Protein AF-A0A942DY76-F1 (afdb_monomer_lite)

Radius of gyration: 39.87 Å; chains: 1; bounding box: 91×17×122 Å

pLDDT: mean 89.55, std 10.49, range [44.91, 97.94]

Organism: NCBI:txid2831468

Sequence (146 aa):
MRRAEEAAARSHAAHKETVRRVADAARAIDSHLERAAAADRMAMDAMIGQRLSAASMQDLENRYLAAQFEAARLAEAKDAAEQRAHARWIELAEANDKLRRARLALEKIDALAVKVAERGAIREAALAELMAEEDRKPAEPQATSC

Foldseek 3Di:
DVVLVVQLVVLVVQLVVLVVQLVVLVVVLVVLVVVLVVVLVVLVVVCVPPDDDPVSVVVSVVSNVVSVVVSVVSVVSSVVSVVSSVVSVVSSVVSVVVVVVVVVVVVVVVVVVVVVVVVVVVVVVVVVVVVVVVVVDPDDPPPPDD

Structure (mmCIF, N/CA/C/O backbone):
data_AF-A0A942DY76-F1
#
_entry.id   AF-A0A942DY76-F1
#
loop_
_atom_site.group_PDB
_atom_site.id
_atom_site.type_symbol
_atom_site.label_atom_id
_atom_site.label_alt_id
_atom_site.label_comp_id
_atom_site.label_asym_id
_atom_site.label_entity_id
_atom_site.label_seq_id
_atom_site.pdbx_PDB_ins_code
_atom_site.Cartn_x
_atom_site.Cartn_y
_atom_site.Cartn_z
_atom_site.occupancy
_atom_site.B_iso_or_equiv
_atom_site.auth_seq_id
_atom_site.auth_comp_id
_atom_site.auth_asym_id
_atom_site.auth_atom_id
_atom_site.pdbx_PDB_model_num
ATOM 1 N N . MET A 1 1 ? -17.740 5.308 16.574 1.00 82.44 1 MET A N 1
ATOM 2 C CA . MET A 1 1 ? -17.413 4.063 15.846 1.00 82.44 1 MET A CA 1
ATOM 3 C C . MET A 1 1 ? -17.385 4.274 14.332 1.00 82.44 1 MET A C 1
ATOM 5 O O . MET A 1 1 ? -16.300 4.242 13.771 1.00 82.44 1 MET A O 1
ATOM 9 N N . ARG A 1 2 ? -18.512 4.636 13.700 1.00 89.50 2 ARG A N 1
ATOM 10 C CA . ARG A 1 2 ? -18.642 4.843 12.241 1.00 89.50 2 ARG A CA 1
ATOM 11 C C . ARG A 1 2 ? -17.519 5.667 11.581 1.00 89.50 2 ARG A C 1
ATOM 13 O O . ARG A 1 2 ? -16.932 5.234 10.602 1.00 89.50 2 ARG A O 1
ATOM 20 N N . ARG A 1 3 ? -17.129 6.807 12.171 1.00 87.81 3 ARG A N 1
ATOM 21 C CA . ARG A 1 3 ? -16.024 7.646 11.652 1.00 87.81 3 ARG A CA 1
ATOM 22 C C . ARG A 1 3 ? -14.661 6.936 11.625 1.00 87.81 3 ARG A C 1
ATOM 24 O O . ARG A 1 3 ? -13.864 7.202 10.733 1.00 87.81 3 ARG A O 1
ATOM 31 N N . ALA A 1 4 ? -14.380 6.070 12.602 1.00 85.50 4 ALA A N 1
ATOM 32 C CA . ALA A 1 4 ? -13.123 5.323 12.670 1.00 85.50 4 ALA A CA 1
ATOM 33 C C . ALA A 1 4 ? -13.096 4.183 11.640 1.00 85.50 4 ALA A C 1
ATOM 35 O O . ALA A 1 4 ? -12.065 3.946 11.020 1.00 85.50 4 ALA A O 1
ATOM 36 N N . GLU A 1 5 ? -14.238 3.533 11.404 1.00 89.62 5 GLU A N 1
ATOM 37 C CA . GLU A 1 5 ? -14.389 2.504 10.366 1.00 89.62 5 GLU A CA 1
ATOM 38 C C . GLU A 1 5 ? -14.246 3.097 8.966 1.00 89.62 5 GLU A C 1
ATOM 40 O O . GLU A 1 5 ? -13.475 2.594 8.153 1.00 89.62 5 GLU A O 1
ATOM 45 N N . GLU A 1 6 ? -14.907 4.226 8.711 1.00 92.50 6 GLU A N 1
ATOM 46 C CA . GLU A 1 6 ? -14.765 4.961 7.455 1.00 92.50 6 GLU A CA 1
ATOM 47 C C . GLU A 1 6 ? -13.319 5.440 7.232 1.00 92.50 6 GLU A C 1
ATOM 49 O O . GLU A 1 6 ? -12.820 5.398 6.108 1.00 92.50 6 GLU A O 1
ATOM 54 N N . ALA A 1 7 ? -12.618 5.875 8.286 1.00 89.75 7 ALA A N 1
ATOM 55 C CA . ALA A 1 7 ? -11.212 6.268 8.191 1.00 89.75 7 ALA A CA 1
ATOM 56 C C . ALA A 1 7 ? -10.293 5.083 7.848 1.00 89.75 7 ALA A C 1
ATOM 58 O O . ALA A 1 7 ? -9.453 5.214 6.956 1.00 89.75 7 ALA A O 1
ATOM 59 N N . ALA A 1 8 ? -10.482 3.928 8.494 1.00 90.56 8 ALA A N 1
ATOM 60 C CA . ALA A 1 8 ? -9.737 2.707 8.186 1.00 90.56 8 ALA A CA 1
ATOM 61 C C . ALA A 1 8 ? -10.008 2.224 6.752 1.00 90.56 8 ALA A C 1
ATOM 63 O O . ALA A 1 8 ? -9.071 1.908 6.021 1.00 90.56 8 ALA A O 1
ATOM 64 N N . ALA A 1 9 ? -11.267 2.263 6.302 1.00 93.06 9 ALA A N 1
ATOM 65 C CA . ALA A 1 9 ? -11.638 1.900 4.935 1.00 93.06 9 ALA A CA 1
ATOM 66 C C . ALA A 1 9 ? -10.992 2.822 3.886 1.00 93.06 9 ALA A C 1
ATOM 68 O O . ALA A 1 9 ? -10.427 2.338 2.902 1.00 93.06 9 ALA A O 1
ATOM 69 N N . ARG A 1 10 ? -11.013 4.147 4.105 1.00 93.19 10 ARG A N 1
ATOM 70 C CA . ARG A 1 10 ? -10.343 5.114 3.214 1.00 93.19 10 ARG A CA 1
ATOM 71 C C . ARG A 1 10 ? -8.834 4.894 3.164 1.00 93.19 10 ARG A C 1
ATOM 73 O O . ARG A 1 10 ? -8.259 4.903 2.079 1.00 93.19 10 ARG A O 1
ATOM 80 N N . SER A 1 11 ? -8.203 4.679 4.317 1.00 91.06 11 SER A N 1
ATOM 81 C CA . SER A 1 11 ? -6.763 4.421 4.388 1.00 91.06 11 SER A CA 1
ATOM 82 C C . SER A 1 11 ? -6.390 3.113 3.679 1.00 91.06 11 SER A C 1
ATOM 84 O O . SER A 1 11 ? -5.436 3.076 2.904 1.00 91.06 11 SER A O 1
ATOM 86 N N . HIS A 1 12 ? -7.209 2.069 3.828 1.00 91.12 12 HIS A N 1
ATOM 87 C CA . HIS A 1 12 ? -7.012 0.800 3.132 1.00 91.12 12 HIS A CA 1
ATOM 88 C C . HIS A 1 12 ? -7.117 0.952 1.608 1.00 91.12 12 HIS A C 1
ATOM 90 O O . HIS A 1 12 ? -6.265 0.451 0.870 1.00 91.12 12 HIS A O 1
ATOM 96 N N . ALA A 1 13 ? -8.125 1.688 1.128 1.00 93.62 13 ALA A N 1
ATOM 97 C CA . ALA A 1 13 ? -8.275 1.990 -0.293 1.00 93.62 13 ALA A CA 1
ATOM 98 C C . ALA A 1 13 ? -7.074 2.781 -0.841 1.00 93.62 13 ALA A C 1
ATOM 100 O O . ALA A 1 13 ? -6.546 2.435 -1.899 1.00 93.62 13 ALA A O 1
ATOM 101 N N . ALA A 1 14 ? -6.601 3.789 -0.101 1.00 90.56 14 ALA A N 1
ATOM 102 C CA . ALA A 1 14 ? -5.433 4.582 -0.476 1.00 90.56 14 ALA A CA 1
ATOM 103 C C . ALA A 1 14 ? -4.148 3.738 -0.533 1.00 90.56 14 ALA A C 1
ATOM 105 O O . ALA A 1 14 ? -3.391 3.845 -1.498 1.00 90.56 14 ALA A O 1
ATOM 106 N N . HIS A 1 15 ? -3.923 2.860 0.449 1.00 91.19 15 HIS A N 1
ATOM 107 C CA . HIS A 1 15 ? -2.783 1.945 0.447 1.00 91.19 15 HIS A CA 1
ATOM 108 C C . HIS A 1 15 ? -2.822 0.997 -0.762 1.00 91.19 15 HIS A C 1
ATOM 110 O O . HIS A 1 15 ? -1.836 0.884 -1.495 1.00 91.19 15 HIS A O 1
ATOM 116 N N . LYS A 1 16 ? -3.980 0.383 -1.040 1.00 93.00 16 LYS A N 1
ATOM 117 C CA . LYS A 1 16 ? -4.160 -0.517 -2.190 1.00 93.00 16 LYS A CA 1
ATOM 118 C C . LYS A 1 16 ? -3.878 0.179 -3.522 1.00 93.00 16 LYS A C 1
ATOM 120 O O . LYS A 1 16 ? -3.240 -0.400 -4.398 1.00 93.00 16 LYS A O 1
ATOM 125 N N . GLU A 1 17 ? -4.334 1.418 -3.665 1.00 93.25 17 GLU A N 1
ATOM 126 C CA . GLU A 1 17 ? -4.049 2.245 -4.835 1.00 93.25 17 GLU A CA 1
ATOM 127 C C . GLU A 1 17 ? -2.546 2.523 -4.980 1.00 93.25 17 GLU A C 1
ATOM 129 O O . GLU A 1 17 ? -1.990 2.365 -6.064 1.00 93.25 17 GLU A O 1
ATOM 134 N N . THR A 1 18 ? -1.845 2.861 -3.894 1.00 89.56 18 THR A N 1
ATOM 135 C CA . THR A 1 18 ? -0.391 3.079 -3.968 1.00 89.56 18 THR A CA 1
ATOM 136 C C . THR A 1 18 ? 0.395 1.817 -4.313 1.00 89.56 18 THR A C 1
ATOM 138 O O . THR A 1 18 ? 1.328 1.895 -5.107 1.00 89.56 18 THR A O 1
ATOM 141 N N . VAL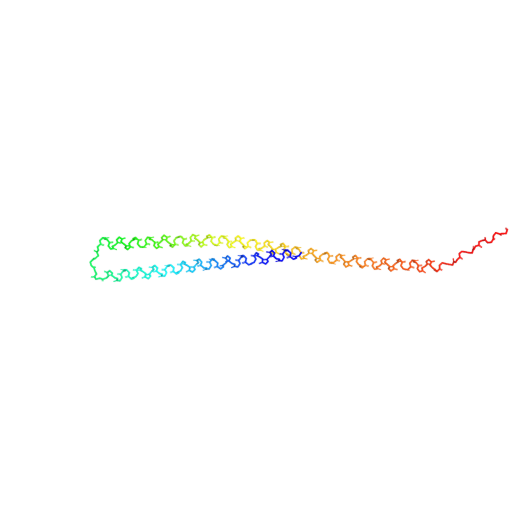 A 1 19 ? -0.013 0.649 -3.808 1.00 91.88 19 VAL A N 1
ATOM 142 C CA . VAL A 1 19 ? 0.604 -0.638 -4.174 1.00 91.88 19 VAL A CA 1
ATOM 143 C C . VAL A 1 19 ? 0.436 -0.924 -5.669 1.00 91.88 19 VAL A C 1
ATOM 145 O O . VAL A 1 19 ? 1.381 -1.364 -6.321 1.00 91.88 19 VAL A O 1
ATOM 148 N N . ARG A 1 20 ? -0.736 -0.622 -6.247 1.00 94.25 20 ARG A N 1
ATOM 149 C CA . ARG A 1 20 ? -0.948 -0.742 -7.700 1.00 94.25 20 ARG A CA 1
ATOM 150 C C . ARG A 1 20 ? -0.003 0.153 -8.490 1.00 94.25 20 ARG A C 1
ATOM 152 O O . ARG A 1 20 ? 0.618 -0.329 -9.427 1.00 94.25 20 ARG A O 1
ATOM 159 N N . ARG A 1 21 ? 0.171 1.406 -8.065 1.00 91.62 21 ARG A N 1
ATOM 160 C CA . ARG A 1 21 ? 1.072 2.357 -8.736 1.00 91.62 21 ARG A CA 1
ATOM 161 C C . ARG A 1 21 ? 2.531 1.911 -8.727 1.00 91.62 21 ARG A C 1
ATOM 163 O O . ARG A 1 21 ? 3.222 2.124 -9.714 1.00 91.62 21 ARG A O 1
ATOM 170 N N . VAL A 1 22 ? 2.994 1.276 -7.648 1.00 93.00 22 VAL A N 1
ATOM 171 C CA . VAL A 1 22 ? 4.338 0.672 -7.606 1.00 93.00 22 VAL A CA 1
ATOM 172 C C . VAL A 1 22 ? 4.454 -0.448 -8.644 1.00 93.00 22 VAL A C 1
ATOM 174 O O . VAL A 1 22 ? 5.426 -0.492 -9.394 1.00 93.00 22 VAL A O 1
ATOM 177 N N . ALA A 1 23 ? 3.444 -1.316 -8.739 1.00 93.56 23 ALA A N 1
ATOM 178 C CA . ALA A 1 23 ? 3.422 -2.382 -9.740 1.00 93.56 23 ALA A CA 1
ATOM 179 C C . ALA A 1 23 ? 3.360 -1.837 -11.180 1.00 93.56 23 ALA A C 1
ATOM 181 O O . ALA A 1 23 ? 4.024 -2.371 -12.066 1.00 93.56 23 ALA A O 1
ATOM 182 N N . ASP A 1 24 ? 2.597 -0.767 -11.419 1.00 93.31 24 ASP A N 1
ATOM 183 C CA . ASP A 1 24 ? 2.556 -0.076 -12.712 1.00 93.31 24 ASP A CA 1
ATOM 184 C C . ASP A 1 24 ? 3.919 0.525 -13.077 1.00 93.31 24 ASP A C 1
ATOM 186 O O . ASP A 1 24 ? 4.367 0.372 -14.211 1.00 93.31 24 ASP A O 1
ATOM 190 N N . ALA A 1 25 ? 4.605 1.155 -12.117 1.00 89.38 25 ALA A N 1
ATOM 191 C CA . ALA A 1 25 ? 5.937 1.717 -12.328 1.00 89.38 25 ALA A CA 1
ATOM 192 C C . ALA A 1 25 ? 6.977 0.631 -12.645 1.00 89.38 25 ALA A C 1
ATOM 194 O O . ALA A 1 25 ? 7.767 0.795 -13.572 1.00 89.38 25 ALA A O 1
ATOM 195 N N . ALA A 1 26 ? 6.939 -0.504 -11.940 1.00 92.06 26 ALA A N 1
ATOM 196 C CA . ALA A 1 26 ? 7.801 -1.647 -12.241 1.00 92.06 26 ALA A CA 1
ATOM 197 C C . ALA A 1 26 ? 7.566 -2.174 -13.667 1.00 92.06 26 ALA A C 1
ATOM 199 O O . ALA A 1 26 ? 8.514 -2.307 -14.436 1.00 92.06 26 ALA A O 1
ATOM 200 N N . ARG A 1 27 ? 6.300 -2.356 -14.066 1.00 95.25 27 ARG A N 1
ATOM 201 C CA . ARG A 1 27 ? 5.957 -2.754 -15.442 1.00 95.25 27 ARG A CA 1
ATOM 202 C C . ARG A 1 27 ? 6.422 -1.746 -16.490 1.00 95.25 27 ARG A C 1
ATOM 204 O O . ARG A 1 27 ? 6.794 -2.142 -17.591 1.00 95.25 27 ARG A O 1
ATOM 211 N N . ALA A 1 28 ? 6.374 -0.450 -16.183 1.00 93.62 28 ALA A N 1
ATOM 212 C CA . ALA A 1 28 ? 6.842 0.585 -17.097 1.00 93.62 28 ALA A CA 1
ATOM 213 C C . ALA A 1 28 ? 8.356 0.485 -17.343 1.00 93.62 28 ALA A C 1
ATOM 215 O O . ALA A 1 28 ? 8.781 0.642 -18.488 1.00 93.62 28 ALA A O 1
ATOM 216 N N . ILE A 1 29 ? 9.142 0.173 -16.303 1.00 93.50 29 ILE A N 1
ATOM 217 C CA . ILE A 1 29 ? 10.584 -0.096 -16.422 1.00 93.50 29 ILE A CA 1
ATOM 218 C C . ILE A 1 29 ? 10.819 -1.317 -17.310 1.00 93.50 29 ILE A C 1
ATOM 220 O O . ILE A 1 29 ? 11.527 -1.199 -18.307 1.00 93.50 29 ILE A O 1
ATOM 224 N N . ASP A 1 30 ? 10.184 -2.452 -17.003 1.00 93.88 30 ASP A N 1
ATOM 225 C CA . ASP A 1 30 ? 10.363 -3.693 -17.771 1.00 93.88 30 ASP A CA 1
ATOM 226 C C . ASP A 1 30 ? 10.027 -3.475 -19.253 1.00 93.88 30 ASP A C 1
ATOM 228 O O . ASP A 1 30 ? 10.821 -3.775 -20.145 1.00 93.88 30 ASP A O 1
ATOM 232 N N . SER A 1 31 ? 8.887 -2.836 -19.519 1.00 95.69 31 SER A N 1
ATOM 233 C CA . SER A 1 31 ? 8.436 -2.530 -20.875 1.00 95.69 31 SER A CA 1
ATOM 234 C C . SER A 1 31 ? 9.370 -1.562 -21.612 1.00 95.69 31 SER A C 1
ATOM 236 O O . SER A 1 31 ? 9.545 -1.671 -22.828 1.00 95.69 31 SER A O 1
ATOM 238 N N . HIS A 1 32 ? 9.968 -0.597 -20.908 1.00 95.06 32 HIS A N 1
ATOM 239 C CA . HIS A 1 32 ? 10.970 0.298 -21.490 1.00 95.06 32 HIS A CA 1
ATOM 240 C C . HIS A 1 32 ? 12.250 -0.453 -21.852 1.00 95.06 32 HIS A C 1
ATOM 242 O O . HIS A 1 32 ? 12.728 -0.310 -22.976 1.00 95.06 32 HIS A O 1
ATOM 248 N N . LEU A 1 33 ? 12.757 -1.299 -20.953 1.00 92.62 33 LEU A N 1
ATOM 249 C CA . LEU A 1 33 ? 13.961 -2.099 -21.187 1.00 92.62 33 LEU A CA 1
ATOM 250 C C . LEU A 1 33 ? 13.782 -3.073 -22.357 1.00 92.62 33 LEU A C 1
ATOM 252 O O . LEU A 1 33 ? 14.669 -3.184 -23.203 1.00 92.62 33 LEU A O 1
ATOM 256 N N . GLU A 1 34 ? 12.625 -3.727 -22.459 1.00 95.31 34 GLU A N 1
ATOM 257 C CA . GLU A 1 34 ? 12.301 -4.603 -23.590 1.00 95.31 34 GLU A CA 1
ATOM 258 C C . GLU A 1 34 ? 12.303 -3.846 -24.923 1.00 95.31 34 GLU A C 1
ATOM 260 O O . GLU A 1 34 ? 12.909 -4.303 -25.898 1.00 95.31 34 GLU A O 1
ATOM 265 N N . ARG A 1 35 ? 11.657 -2.670 -24.968 1.00 93.88 35 ARG A N 1
ATOM 266 C CA . ARG A 1 35 ? 11.624 -1.826 -26.172 1.00 93.88 35 ARG A CA 1
ATOM 267 C C . ARG A 1 35 ? 13.004 -1.292 -26.537 1.00 93.88 35 ARG A C 1
ATOM 269 O O . ARG A 1 35 ? 13.348 -1.316 -27.716 1.00 93.88 35 ARG A O 1
ATOM 276 N N . ALA A 1 36 ? 13.781 -0.834 -25.557 1.00 92.31 36 ALA A N 1
ATOM 277 C CA . ALA A 1 36 ? 15.137 -0.340 -25.772 1.00 92.31 36 ALA A CA 1
ATOM 278 C C . ALA A 1 36 ? 16.034 -1.450 -26.336 1.00 92.31 36 ALA A C 1
ATOM 280 O O . ALA A 1 36 ? 16.632 -1.276 -27.392 1.00 92.31 36 ALA A O 1
ATOM 281 N N . ALA A 1 37 ? 16.019 -2.638 -25.725 1.00 92.12 37 ALA A N 1
ATOM 282 C CA . ALA A 1 37 ? 16.787 -3.783 -26.208 1.00 92.12 37 ALA A CA 1
ATOM 283 C C . ALA A 1 37 ? 16.362 -4.234 -27.617 1.00 92.12 37 ALA A C 1
ATOM 285 O O . ALA A 1 37 ? 17.199 -4.655 -28.416 1.00 92.12 37 ALA A O 1
ATOM 286 N N . ALA A 1 38 ? 15.067 -4.172 -27.941 1.00 93.62 38 ALA A N 1
ATOM 287 C CA . ALA A 1 38 ? 14.587 -4.464 -29.289 1.00 93.62 38 ALA A CA 1
ATOM 288 C C . ALA A 1 38 ? 15.061 -3.414 -30.307 1.00 93.62 38 ALA A C 1
ATOM 290 O O . ALA A 1 38 ? 15.539 -3.787 -31.377 1.00 93.62 38 ALA A O 1
ATOM 291 N N . ALA A 1 39 ? 14.970 -2.126 -29.965 1.00 90.62 39 ALA A N 1
ATOM 292 C CA . ALA A 1 39 ? 15.427 -1.031 -30.816 1.00 90.62 39 ALA A CA 1
ATOM 293 C C . ALA A 1 39 ? 16.942 -1.092 -31.068 1.00 90.62 39 ALA A C 1
ATOM 295 O O . ALA A 1 39 ? 17.368 -0.925 -32.212 1.00 90.62 39 ALA A O 1
ATOM 296 N N . ASP A 1 40 ? 17.732 -1.404 -30.039 1.00 87.94 40 ASP A N 1
ATOM 297 C CA . ASP A 1 40 ? 19.183 -1.567 -30.148 1.00 87.94 40 ASP A CA 1
ATOM 298 C C . ASP A 1 40 ? 19.542 -2.734 -31.071 1.00 87.94 40 ASP A C 1
ATOM 300 O O . ASP A 1 40 ? 20.349 -2.564 -31.985 1.00 87.94 40 ASP A O 1
ATOM 304 N N . ARG A 1 41 ? 18.895 -3.898 -30.905 1.00 90.19 41 ARG A N 1
ATOM 305 C CA . ARG A 1 41 ? 19.095 -5.049 -31.805 1.00 90.19 41 ARG A CA 1
ATOM 306 C C . ARG A 1 41 ? 18.765 -4.702 -33.253 1.00 90.19 41 ARG A C 1
ATOM 308 O O . ARG A 1 41 ? 19.581 -4.950 -34.132 1.00 90.19 41 ARG A O 1
ATOM 315 N N . MET A 1 42 ? 17.618 -4.067 -33.499 1.00 89.38 42 MET A N 1
ATOM 316 C CA . MET A 1 42 ? 17.226 -3.652 -34.850 1.00 89.38 42 MET A CA 1
ATOM 317 C C . MET A 1 42 ? 18.219 -2.658 -35.466 1.00 89.38 42 MET A C 1
ATOM 319 O O . MET A 1 42 ? 18.520 -2.750 -36.655 1.00 89.38 42 MET A O 1
ATOM 323 N N . ALA A 1 43 ? 18.729 -1.710 -34.675 1.00 86.69 43 ALA A N 1
ATOM 324 C CA . ALA A 1 43 ? 19.724 -0.749 -35.138 1.00 86.69 43 ALA A CA 1
ATOM 325 C C . ALA A 1 43 ? 21.063 -1.430 -35.462 1.00 86.69 43 ALA A C 1
ATOM 327 O O . ALA A 1 43 ? 21.667 -1.120 -36.489 1.00 86.69 43 ALA A O 1
ATOM 328 N N . MET A 1 44 ? 21.502 -2.380 -34.630 1.00 84.88 44 MET A N 1
ATOM 329 C CA . MET A 1 44 ? 22.696 -3.193 -34.881 1.00 84.88 44 MET A CA 1
ATOM 330 C C . MET A 1 44 ? 22.551 -4.039 -36.147 1.00 84.88 44 MET A C 1
ATOM 332 O O . MET A 1 44 ? 23.427 -3.978 -37.008 1.00 84.88 44 MET A O 1
ATOM 336 N N . ASP A 1 45 ? 21.432 -4.747 -36.307 1.00 89.12 45 ASP A N 1
ATOM 337 C CA . ASP A 1 45 ? 21.162 -5.583 -37.481 1.00 89.12 45 ASP A CA 1
ATOM 338 C C . ASP A 1 45 ? 21.145 -4.760 -38.777 1.00 89.12 45 ASP A C 1
ATOM 340 O O . ASP A 1 45 ? 21.719 -5.173 -39.784 1.00 89.12 45 ASP A O 1
ATOM 344 N N . ALA A 1 46 ? 20.561 -3.557 -38.750 1.00 85.19 46 ALA A N 1
ATOM 345 C CA . ALA A 1 46 ? 20.534 -2.650 -39.900 1.00 85.19 46 ALA A CA 1
ATOM 346 C C . ALA A 1 46 ? 21.929 -2.148 -40.320 1.00 85.19 46 ALA A C 1
ATOM 348 O O . ALA A 1 46 ? 22.124 -1.751 -41.471 1.00 85.19 46 ALA A O 1
ATOM 349 N N . MET A 1 47 ? 22.898 -2.159 -39.402 1.00 82.94 47 MET A N 1
ATOM 350 C CA .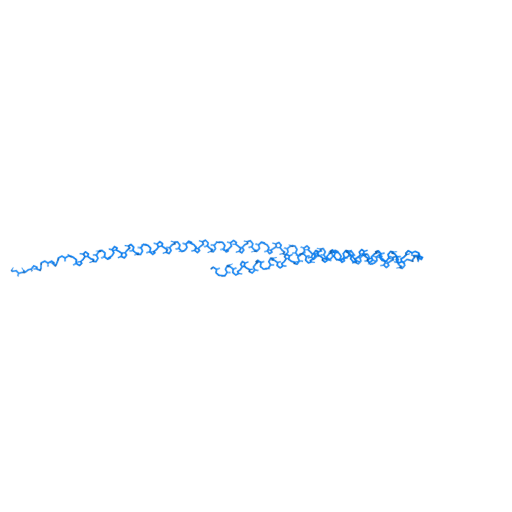 MET A 1 47 ? 24.281 -1.772 -39.679 1.00 82.94 47 MET A CA 1
ATOM 351 C C . MET A 1 47 ? 25.136 -2.928 -40.218 1.00 82.94 47 MET A C 1
ATOM 353 O O . MET A 1 47 ? 26.202 -2.677 -40.788 1.00 82.94 47 MET A O 1
ATOM 357 N N . ILE A 1 48 ? 24.691 -4.184 -40.092 1.00 86.00 48 ILE A N 1
ATOM 358 C CA . ILE A 1 48 ? 25.416 -5.343 -40.628 1.00 86.00 48 ILE A CA 1
ATOM 359 C C . ILE A 1 48 ? 25.486 -5.233 -42.158 1.00 86.00 48 ILE A C 1
ATOM 361 O O . ILE A 1 48 ? 24.477 -5.145 -42.851 1.00 86.00 48 ILE A O 1
ATOM 365 N N . GLY A 1 49 ? 26.705 -5.242 -42.703 1.00 79.50 49 GLY A N 1
ATOM 366 C CA . GLY A 1 49 ? 26.947 -5.153 -44.147 1.00 79.50 49 GLY A CA 1
ATOM 367 C C . GLY A 1 49 ? 26.929 -3.733 -44.726 1.00 79.50 49 GLY A C 1
ATOM 368 O O . GLY A 1 49 ? 27.230 -3.571 -45.909 1.00 79.50 49 GLY A O 1
ATOM 369 N N . GLN A 1 50 ? 26.647 -2.701 -43.920 1.00 79.31 50 GLN A N 1
ATOM 370 C CA . GLN A 1 50 ? 26.795 -1.299 -44.324 1.00 79.31 50 GLN A CA 1
ATOM 371 C C . GLN A 1 50 ? 28.156 -0.724 -43.907 1.00 79.31 50 GLN A C 1
ATOM 373 O O . GLN A 1 50 ? 28.771 -1.151 -42.929 1.00 79.31 50 GLN A O 1
ATOM 378 N N . ARG A 1 51 ? 28.653 0.276 -44.648 1.00 78.00 51 ARG A N 1
ATOM 379 C CA . ARG A 1 51 ? 29.873 0.999 -44.264 1.00 78.00 51 ARG A CA 1
ATOM 380 C C . ARG A 1 51 ? 29.539 1.933 -43.101 1.00 78.00 51 ARG A C 1
ATOM 382 O O . ARG A 1 51 ? 28.870 2.942 -43.299 1.00 78.00 51 ARG A O 1
ATOM 389 N N . LEU A 1 52 ? 30.008 1.588 -41.905 1.00 82.44 52 LEU A N 1
ATOM 390 C CA . LEU A 1 52 ? 29.808 2.396 -40.702 1.00 82.44 52 LEU A CA 1
ATOM 391 C C . LEU A 1 52 ? 30.392 3.801 -40.894 1.00 82.44 52 LEU A C 1
ATOM 393 O O . LEU A 1 52 ? 31.547 3.960 -41.296 1.00 82.44 52 LEU A O 1
ATOM 397 N N . SER A 1 53 ? 29.586 4.816 -40.594 1.00 87.19 53 SER A N 1
ATOM 398 C CA . SER A 1 53 ? 30.001 6.219 -40.579 1.00 87.19 53 SER A CA 1
ATOM 399 C C . SER A 1 53 ? 30.072 6.732 -39.141 1.00 87.19 53 SER A C 1
ATOM 401 O O . SER A 1 53 ? 29.390 6.218 -38.254 1.00 87.19 53 SER A O 1
ATOM 403 N N . ALA A 1 54 ? 30.854 7.786 -38.903 1.00 88.56 54 ALA A N 1
ATOM 404 C CA . ALA A 1 54 ? 30.864 8.450 -37.598 1.00 88.56 54 ALA A CA 1
ATOM 405 C C . ALA A 1 54 ? 29.459 8.946 -37.202 1.00 88.56 54 ALA A C 1
ATOM 407 O O . ALA A 1 54 ? 29.067 8.830 -36.048 1.00 88.56 54 ALA A O 1
ATOM 408 N N . ALA A 1 55 ? 28.667 9.417 -38.173 1.00 87.81 55 ALA A N 1
ATOM 409 C CA . ALA A 1 55 ? 27.304 9.887 -37.940 1.00 87.81 55 ALA A CA 1
ATOM 410 C C . ALA A 1 55 ? 26.357 8.765 -37.476 1.00 87.81 55 ALA A C 1
ATOM 412 O O . ALA A 1 55 ? 25.589 8.967 -36.541 1.00 87.81 55 ALA A O 1
ATOM 413 N N . SER A 1 56 ? 26.431 7.575 -38.085 1.00 84.56 56 SER A N 1
ATOM 414 C CA . SER A 1 56 ? 25.594 6.430 -37.692 1.00 84.56 56 SER A CA 1
ATOM 415 C C . SER A 1 56 ? 25.965 5.882 -36.312 1.00 84.56 56 SER A C 1
ATOM 417 O O . SER A 1 56 ? 25.085 5.485 -35.555 1.00 84.56 56 SER A O 1
ATOM 419 N N . MET A 1 57 ? 27.255 5.906 -35.962 1.00 87.31 57 MET A N 1
ATOM 420 C CA . MET A 1 57 ? 27.710 5.540 -34.617 1.00 87.31 57 MET A CA 1
ATOM 421 C C . MET A 1 57 ? 27.247 6.557 -33.568 1.00 87.31 57 MET A C 1
ATOM 423 O O . MET A 1 57 ? 26.765 6.160 -32.510 1.00 87.31 57 MET A O 1
ATOM 427 N N . GLN A 1 58 ? 27.332 7.854 -33.881 1.00 90.81 58 GLN A N 1
ATOM 428 C CA . GLN A 1 58 ? 26.877 8.915 -32.982 1.00 90.81 58 GLN A CA 1
ATOM 429 C C . GLN A 1 58 ? 25.365 8.848 -32.726 1.00 90.81 58 GLN A C 1
ATOM 431 O O . GLN A 1 58 ? 24.921 9.071 -31.603 1.00 90.81 58 GLN A O 1
ATOM 436 N N . ASP A 1 59 ? 24.561 8.537 -33.748 1.00 88.69 59 ASP A N 1
ATOM 437 C CA . ASP A 1 59 ? 23.112 8.369 -33.582 1.00 88.69 59 ASP A CA 1
ATOM 438 C C . ASP A 1 59 ? 22.780 7.187 -32.656 1.00 88.69 59 ASP A C 1
ATOM 440 O O . ASP A 1 59 ? 21.935 7.316 -31.769 1.00 88.69 59 ASP A O 1
ATOM 444 N N . LEU A 1 60 ? 23.486 6.059 -32.800 1.00 88.56 60 LEU A N 1
ATOM 445 C CA . LE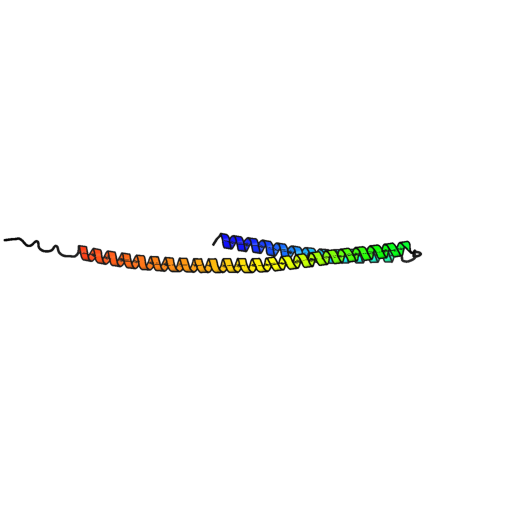U A 1 60 ? 23.330 4.906 -31.908 1.00 88.56 60 LEU A CA 1
ATOM 446 C C . LEU A 1 60 ? 23.693 5.260 -30.459 1.00 88.56 60 LEU A C 1
ATOM 448 O O . LEU A 1 60 ? 22.937 4.944 -29.541 1.00 88.56 60 LEU A O 1
ATOM 452 N N . GLU A 1 61 ? 24.820 5.945 -30.256 1.00 91.06 61 GLU A N 1
ATOM 453 C CA . GLU A 1 61 ? 25.256 6.398 -28.933 1.00 91.06 61 GLU A CA 1
ATOM 454 C C . GLU A 1 61 ? 24.218 7.329 -28.293 1.00 91.06 61 GLU A C 1
ATOM 456 O O . GLU A 1 61 ? 23.824 7.127 -27.144 1.00 91.06 61 GLU A O 1
ATOM 461 N N . ASN A 1 62 ? 23.698 8.297 -29.053 1.00 92.69 62 ASN A N 1
ATOM 462 C CA . ASN A 1 62 ? 22.667 9.214 -28.573 1.00 92.69 62 ASN A CA 1
ATOM 463 C C . ASN A 1 62 ? 21.382 8.476 -28.165 1.00 92.69 62 ASN A C 1
ATOM 465 O O . ASN A 1 62 ? 20.786 8.805 -27.137 1.00 92.69 62 ASN A O 1
ATOM 469 N N . ARG A 1 63 ? 20.952 7.469 -28.938 1.00 90.75 63 ARG A N 1
ATOM 470 C CA . ARG A 1 63 ? 19.773 6.648 -28.607 1.00 90.75 63 ARG A CA 1
A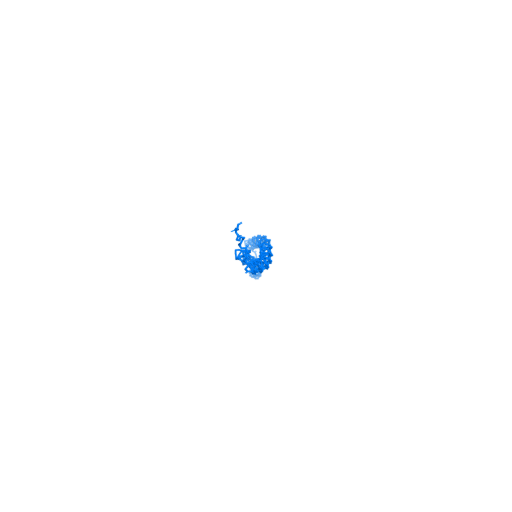TOM 471 C C . ARG A 1 63 ? 19.987 5.823 -27.347 1.00 90.75 63 ARG A C 1
ATOM 473 O O . ARG A 1 63 ? 19.105 5.806 -26.489 1.00 90.75 63 ARG A O 1
ATOM 480 N N . TYR A 1 64 ? 21.150 5.192 -27.218 1.00 90.56 64 TYR A N 1
ATOM 481 C CA . TYR A 1 64 ? 21.509 4.433 -26.025 1.00 90.56 64 TYR A CA 1
ATOM 482 C C . TYR A 1 64 ? 21.511 5.329 -24.780 1.00 90.56 64 TYR A C 1
ATOM 484 O O . TYR A 1 64 ? 20.880 5.001 -23.775 1.00 90.56 64 TYR A O 1
ATOM 492 N N . LEU A 1 65 ? 22.137 6.508 -24.863 1.00 94.62 65 LEU A N 1
ATOM 493 C CA . LEU A 1 65 ? 22.132 7.485 -23.773 1.00 94.62 65 LEU A CA 1
ATOM 494 C C . LEU A 1 65 ? 20.707 7.928 -23.422 1.00 94.62 65 LEU A C 1
ATOM 496 O O . LEU A 1 65 ? 20.346 7.936 -22.246 1.00 94.62 65 LEU A O 1
ATOM 500 N N . ALA A 1 66 ? 19.870 8.237 -24.415 1.00 93.38 66 ALA A N 1
ATOM 501 C CA . ALA A 1 66 ? 18.474 8.606 -24.186 1.00 93.38 66 ALA A CA 1
ATOM 502 C C . ALA A 1 66 ? 17.677 7.482 -23.498 1.00 93.38 66 ALA A C 1
ATOM 504 O O . ALA A 1 66 ? 16.915 7.748 -22.566 1.00 93.38 66 ALA A O 1
ATOM 505 N N . ALA A 1 67 ? 17.881 6.227 -23.908 1.00 92.69 67 ALA A N 1
ATOM 506 C CA . ALA A 1 67 ? 17.248 5.072 -23.278 1.00 92.69 67 ALA A CA 1
ATOM 507 C C . ALA A 1 67 ? 17.694 4.897 -21.817 1.00 92.69 67 ALA A C 1
ATOM 509 O O . ALA A 1 67 ? 16.853 4.598 -20.965 1.00 92.69 67 ALA A O 1
ATOM 510 N N . GLN A 1 68 ? 18.974 5.137 -21.517 1.00 93.88 68 GLN A N 1
ATOM 511 C CA . GLN A 1 68 ? 19.508 5.089 -20.153 1.00 93.88 68 GLN A CA 1
ATOM 512 C C . GLN A 1 68 ? 18.956 6.211 -19.267 1.00 93.88 68 GLN A C 1
ATOM 514 O O . GLN A 1 68 ? 18.552 5.953 -18.133 1.00 93.88 68 GLN A O 1
ATOM 519 N N . PHE A 1 69 ? 18.868 7.440 -19.784 1.00 95.62 69 PHE A N 1
ATOM 520 C CA . PHE A 1 69 ? 18.241 8.550 -19.060 1.00 95.62 69 PHE A CA 1
ATOM 521 C C . PHE A 1 69 ? 16.778 8.256 -18.726 1.00 95.62 69 PHE A C 1
ATOM 523 O O . PHE A 1 69 ? 16.338 8.492 -17.600 1.00 95.62 69 PHE A O 1
ATOM 530 N N . GLU A 1 70 ? 16.029 7.704 -19.678 1.00 94.62 70 GLU A N 1
ATOM 531 C CA . GLU A 1 70 ? 14.633 7.341 -19.450 1.00 94.62 70 GLU A CA 1
ATOM 532 C C . GLU A 1 70 ? 14.497 6.195 -18.435 1.00 94.62 70 GLU A C 1
ATOM 534 O O . GLU A 1 70 ? 13.636 6.254 -17.557 1.00 94.62 70 GLU A O 1
ATOM 539 N N . ALA A 1 71 ? 15.381 5.193 -18.478 1.00 93.81 71 ALA A N 1
ATOM 540 C CA . ALA A 1 71 ? 15.403 4.118 -17.487 1.00 93.81 71 ALA A CA 1
ATOM 541 C C . ALA A 1 71 ? 15.682 4.650 -16.070 1.00 93.81 71 ALA A C 1
ATOM 543 O O . ALA A 1 71 ? 14.987 4.270 -15.125 1.00 93.81 71 ALA A O 1
ATOM 544 N N . ALA A 1 72 ? 16.638 5.575 -15.924 1.00 94.94 72 ALA A N 1
ATOM 545 C CA . ALA A 1 72 ? 16.935 6.230 -14.650 1.00 94.94 72 ALA A CA 1
ATOM 546 C C . ALA A 1 72 ? 15.734 7.038 -14.130 1.00 94.94 72 ALA A C 1
ATOM 548 O O . ALA A 1 72 ? 15.345 6.898 -12.971 1.00 94.94 72 ALA A O 1
ATOM 549 N N . ARG A 1 73 ? 15.074 7.808 -15.005 1.00 95.81 73 ARG A N 1
ATOM 550 C CA . ARG A 1 73 ? 13.860 8.568 -14.667 1.00 95.81 73 ARG A CA 1
ATOM 551 C C . ARG A 1 73 ? 12.719 7.662 -14.189 1.00 95.81 73 ARG A C 1
ATOM 553 O O . ARG A 1 73 ? 12.006 8.004 -13.245 1.00 95.81 73 ARG A O 1
ATOM 560 N N . LEU A 1 74 ? 12.529 6.509 -14.834 1.00 94.44 74 LEU A N 1
ATOM 561 C CA . LEU A 1 74 ? 11.522 5.523 -14.432 1.00 94.44 74 LEU A CA 1
ATOM 562 C C . LEU A 1 74 ? 11.873 4.853 -13.095 1.00 94.44 74 LEU A C 1
ATOM 564 O O . LEU A 1 74 ? 10.974 4.628 -12.282 1.00 94.44 74 LEU A O 1
ATOM 568 N N . ALA A 1 75 ? 13.155 4.580 -12.842 1.00 93.56 75 ALA A N 1
ATOM 569 C CA . ALA A 1 75 ? 13.624 4.058 -11.560 1.00 93.56 75 ALA A CA 1
ATOM 570 C C . ALA A 1 75 ? 13.364 5.052 -10.413 1.00 93.56 75 ALA A C 1
ATOM 572 O O . ALA A 1 75 ? 12.751 4.677 -9.416 1.00 93.56 75 ALA A O 1
ATOM 573 N N . GLU A 1 76 ? 13.698 6.334 -10.588 1.00 95.31 76 GLU A N 1
ATOM 574 C CA . GLU A 1 76 ? 13.386 7.381 -9.600 1.00 95.31 76 GLU A CA 1
ATOM 575 C C . GLU A 1 76 ? 11.877 7.490 -9.324 1.00 95.31 76 GLU A C 1
ATOM 577 O O . GLU A 1 76 ? 11.440 7.628 -8.177 1.00 95.31 76 GLU A O 1
ATOM 582 N N . ALA A 1 77 ? 11.050 7.396 -10.370 1.00 92.75 77 ALA A N 1
ATOM 583 C CA . ALA A 1 77 ? 9.598 7.413 -10.224 1.00 92.75 77 ALA A CA 1
ATOM 584 C C . ALA A 1 77 ? 9.074 6.196 -9.439 1.00 92.75 77 ALA A C 1
ATOM 586 O O . ALA A 1 77 ? 8.134 6.340 -8.646 1.00 92.75 77 ALA A O 1
ATOM 587 N N . LYS A 1 78 ? 9.678 5.016 -9.636 1.00 93.12 78 LYS A N 1
ATOM 588 C CA . LYS A 1 78 ? 9.369 3.805 -8.869 1.00 93.12 78 LYS A CA 1
ATOM 589 C C . LYS A 1 78 ? 9.759 3.974 -7.401 1.00 93.12 78 LYS A C 1
ATOM 591 O O . LYS A 1 78 ? 8.906 3.750 -6.545 1.00 93.12 78 LYS A O 1
ATOM 596 N N . ASP A 1 79 ? 10.966 4.447 -7.109 1.00 95.31 79 ASP A N 1
ATOM 597 C CA . ASP A 1 79 ? 11.423 4.680 -5.733 1.00 95.31 79 ASP A CA 1
ATOM 598 C C . ASP A 1 79 ? 10.507 5.673 -5.004 1.00 95.31 79 ASP A C 1
ATOM 600 O O . ASP A 1 79 ? 10.072 5.441 -3.871 1.00 95.31 79 ASP A O 1
ATOM 604 N N . ALA A 1 80 ? 10.114 6.759 -5.677 1.00 92.94 80 ALA A N 1
ATOM 605 C CA . ALA A 1 80 ? 9.150 7.711 -5.134 1.00 92.94 80 ALA A CA 1
ATOM 606 C C . ALA A 1 80 ? 7.769 7.072 -4.885 1.00 92.94 80 ALA A C 1
ATOM 608 O O . ALA A 1 80 ? 7.085 7.414 -3.912 1.00 92.94 80 ALA A O 1
ATOM 609 N N . ALA A 1 81 ? 7.327 6.151 -5.747 1.00 91.75 81 ALA A N 1
ATOM 610 C CA . ALA A 1 81 ? 6.085 5.409 -5.545 1.00 91.75 81 ALA A CA 1
ATOM 611 C C . ALA A 1 81 ? 6.180 4.449 -4.345 1.00 91.75 81 ALA A C 1
ATOM 613 O O . ALA A 1 81 ? 5.231 4.374 -3.561 1.00 91.75 81 ALA A O 1
ATOM 614 N N . GLU A 1 82 ? 7.316 3.775 -4.159 1.00 92.88 82 GLU A N 1
ATOM 615 C CA . GLU A 1 82 ? 7.570 2.875 -3.028 1.00 92.88 82 GLU A CA 1
ATOM 616 C C . GLU A 1 82 ? 7.583 3.629 -1.695 1.00 92.88 82 GLU A 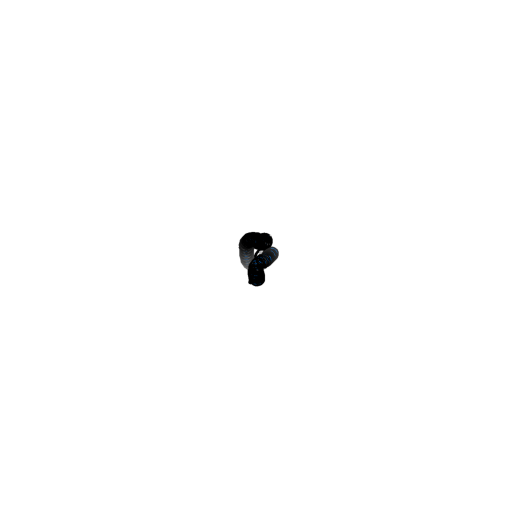C 1
ATOM 618 O O . GLU A 1 82 ? 6.900 3.225 -0.749 1.00 92.88 82 GLU A O 1
ATOM 623 N N . GLN A 1 83 ? 8.248 4.786 -1.635 1.00 95.19 83 GLN A N 1
ATOM 624 C CA . GLN A 1 83 ? 8.233 5.649 -0.448 1.00 95.19 83 GLN A CA 1
ATOM 625 C C . GLN A 1 83 ? 6.806 6.084 -0.076 1.00 95.19 83 GLN A C 1
ATOM 627 O O . GLN A 1 83 ? 6.410 6.036 1.092 1.00 95.19 83 GLN A O 1
ATOM 632 N N . ARG A 1 84 ? 5.985 6.454 -1.070 1.00 92.88 84 ARG A N 1
ATOM 633 C CA . ARG A 1 84 ? 4.569 6.793 -0.841 1.00 92.88 84 ARG A CA 1
ATOM 634 C C . ARG A 1 84 ? 3.762 5.589 -0.360 1.00 92.88 84 ARG A C 1
ATOM 636 O O . ARG A 1 84 ? 2.917 5.750 0.520 1.00 92.88 84 ARG A O 1
ATOM 643 N N . ALA A 1 85 ? 3.996 4.404 -0.922 1.00 92.12 85 ALA A N 1
ATOM 644 C CA . ALA A 1 85 ? 3.318 3.182 -0.500 1.00 92.12 85 ALA A CA 1
ATOM 645 C C . ALA A 1 85 ? 3.655 2.832 0.957 1.00 92.12 85 ALA A C 1
ATOM 647 O O . ALA A 1 85 ? 2.754 2.478 1.724 1.00 92.12 85 ALA A O 1
ATOM 648 N N . HIS A 1 86 ? 4.917 3.016 1.357 1.00 92.88 86 HIS A N 1
ATOM 649 C CA . HIS A 1 86 ? 5.355 2.847 2.738 1.00 92.88 86 HIS A CA 1
ATOM 650 C C . HIS A 1 86 ? 4.662 3.837 3.685 1.00 92.88 86 HIS A C 1
ATOM 652 O O . HIS A 1 86 ? 4.087 3.423 4.691 1.00 92.88 86 HIS A O 1
ATOM 658 N N . ALA A 1 87 ? 4.608 5.125 3.329 1.00 94.44 87 ALA A N 1
ATOM 659 C CA . ALA A 1 87 ? 3.885 6.124 4.119 1.00 94.44 87 ALA A CA 1
ATOM 660 C C . ALA A 1 87 ? 2.395 5.761 4.293 1.00 94.44 87 ALA A C 1
ATOM 662 O O . ALA A 1 87 ? 1.865 5.806 5.403 1.00 94.44 87 ALA A O 1
ATOM 663 N N . ARG A 1 88 ? 1.722 5.313 3.222 1.00 93.00 88 ARG A N 1
ATOM 664 C CA . ARG A 1 88 ? 0.320 4.860 3.301 1.00 93.00 88 ARG A CA 1
ATOM 665 C C . ARG A 1 88 ? 0.134 3.605 4.145 1.00 93.00 88 ARG A C 1
ATOM 667 O O . ARG A 1 88 ? -0.915 3.446 4.763 1.00 93.00 88 ARG A O 1
ATOM 674 N N . TRP A 1 89 ? 1.118 2.712 4.170 1.00 93.31 89 TRP A N 1
ATOM 675 C CA . TRP A 1 89 ? 1.082 1.540 5.039 1.00 93.31 89 TRP A CA 1
ATOM 676 C C . TRP A 1 89 ? 1.124 1.936 6.523 1.00 93.31 89 TRP A C 1
ATOM 678 O O . TRP A 1 89 ? 0.328 1.417 7.307 1.00 93.31 89 TRP A O 1
ATOM 688 N N . ILE A 1 90 ? 1.973 2.903 6.894 1.00 95.81 90 ILE A N 1
ATOM 689 C CA . ILE A 1 90 ? 2.028 3.448 8.262 1.00 95.81 90 ILE A CA 1
ATOM 690 C C . ILE A 1 90 ? 0.672 4.057 8.647 1.00 95.81 90 ILE A C 1
ATOM 692 O O . ILE A 1 90 ? 0.108 3.711 9.685 1.00 95.81 90 ILE A O 1
ATOM 696 N N . GLU A 1 91 ? 0.098 4.900 7.784 1.00 92.81 91 GLU A N 1
ATOM 697 C CA . GLU A 1 91 ? -1.223 5.501 8.020 1.00 92.81 91 GLU A CA 1
ATOM 698 C C . GLU A 1 91 ? -2.328 4.448 8.212 1.00 92.81 91 GLU A C 1
ATOM 700 O O . GLU A 1 91 ? -3.211 4.614 9.059 1.00 92.81 91 GLU A O 1
ATOM 705 N N . LEU A 1 92 ? -2.286 3.356 7.441 1.00 94.38 92 LEU A N 1
ATOM 706 C CA . LEU A 1 92 ? -3.234 2.249 7.570 1.00 94.38 92 LEU A CA 1
ATOM 707 C C . LEU A 1 92 ? -3.085 1.535 8.913 1.00 94.38 92 LEU A C 1
ATOM 709 O O . LEU A 1 92 ? -4.092 1.237 9.563 1.00 94.38 92 LEU A O 1
ATOM 713 N N . ALA A 1 93 ? -1.850 1.284 9.350 1.00 94.44 93 ALA A N 1
ATOM 714 C CA . ALA A 1 93 ? -1.584 0.692 10.655 1.00 94.44 93 ALA A CA 1
ATOM 715 C C . ALA A 1 93 ? -2.148 1.571 11.787 1.00 94.44 93 ALA A C 1
ATOM 717 O O . ALA A 1 93 ? -2.862 1.072 12.663 1.00 94.44 93 ALA A O 1
ATOM 718 N N . GLU A 1 94 ? -1.926 2.886 11.726 1.00 95.00 94 GLU A N 1
ATOM 719 C CA . GLU A 1 94 ? -2.482 3.831 12.698 1.00 95.00 94 GLU A CA 1
ATOM 720 C C . GLU A 1 94 ? -4.015 3.882 12.680 1.00 95.00 94 GLU A C 1
ATOM 722 O O . GLU A 1 94 ? -4.653 3.927 13.737 1.00 95.00 94 GLU A O 1
ATOM 727 N N . ALA A 1 95 ? -4.630 3.892 11.494 1.00 93.62 95 ALA A N 1
ATOM 728 C CA . ALA A 1 95 ? -6.084 3.915 11.358 1.00 93.62 95 ALA A CA 1
ATOM 729 C C . ALA A 1 95 ? -6.726 2.645 11.941 1.00 93.62 95 ALA A C 1
ATOM 731 O O . ALA A 1 95 ? -7.737 2.730 12.646 1.00 93.62 95 ALA A O 1
ATOM 732 N N . ASN A 1 96 ? -6.105 1.486 11.713 1.00 94.31 96 ASN A N 1
ATOM 733 C CA . ASN A 1 96 ? -6.543 0.216 12.286 1.00 94.31 96 ASN A CA 1
ATOM 734 C C . ASN A 1 96 ? -6.407 0.194 13.812 1.00 94.31 96 ASN A C 1
ATOM 736 O O . ASN A 1 96 ? -7.330 -0.253 14.497 1.00 94.31 96 ASN A O 1
ATOM 740 N N . ASP A 1 97 ? -5.312 0.720 14.366 1.00 96.06 97 ASP A N 1
ATOM 741 C CA . ASP A 1 97 ? -5.152 0.798 15.820 1.00 96.06 97 ASP A CA 1
ATOM 742 C C . ASP A 1 97 ? -6.183 1.743 16.459 1.00 96.06 97 ASP A C 1
ATOM 744 O O . ASP A 1 97 ? -6.809 1.398 17.466 1.00 96.06 97 ASP A O 1
ATOM 748 N N . LYS A 1 98 ? -6.454 2.898 15.835 1.00 94.69 98 LYS A N 1
ATOM 749 C CA . LYS A 1 98 ? -7.525 3.816 16.266 1.00 94.69 98 LYS A CA 1
ATOM 750 C C . LYS A 1 98 ? -8.894 3.135 16.241 1.00 94.69 98 LYS A C 1
ATOM 752 O O . LYS A 1 98 ? -9.658 3.273 17.199 1.00 94.69 98 LYS A O 1
ATOM 757 N N . LEU A 1 99 ? -9.200 2.377 15.186 1.00 94.69 99 LEU A N 1
ATOM 758 C CA . LEU A 1 99 ? -10.443 1.612 15.093 1.00 94.69 99 LEU A CA 1
ATOM 759 C C . LEU A 1 99 ? -10.539 0.555 16.202 1.00 94.69 99 LEU A C 1
ATOM 761 O O . LEU A 1 99 ? -11.565 0.473 16.879 1.00 94.69 99 LEU A O 1
ATOM 765 N N . ARG A 1 100 ? -9.467 -0.206 16.439 1.00 95.69 100 ARG A N 1
ATOM 766 C CA . ARG A 1 100 ? -9.398 -1.204 17.515 1.00 95.69 100 ARG A CA 1
ATOM 767 C C . ARG A 1 100 ? -9.661 -0.576 18.883 1.00 95.69 100 ARG A C 1
ATOM 769 O O . ARG A 1 100 ? -10.503 -1.072 19.627 1.00 95.69 100 ARG A O 1
ATOM 776 N N . ARG A 1 101 ? -9.000 0.542 19.203 1.00 96.25 101 ARG A N 1
ATOM 777 C CA . ARG A 1 101 ? -9.230 1.274 20.463 1.00 96.25 101 ARG A CA 1
ATOM 778 C C . ARG A 1 101 ? -10.674 1.756 20.589 1.00 96.25 101 ARG A C 1
ATOM 780 O O . ARG A 1 101 ? -11.253 1.650 21.665 1.00 96.25 101 ARG A O 1
ATOM 787 N N . ALA A 1 102 ? -11.267 2.252 19.502 1.00 93.88 102 ALA A N 1
ATOM 788 C CA . ALA A 1 102 ? -12.658 2.699 19.506 1.00 93.88 102 ALA A CA 1
ATOM 789 C C . ALA A 1 102 ? -13.647 1.548 19.764 1.00 93.88 102 ALA A C 1
ATOM 791 O O . ALA A 1 102 ? -14.643 1.762 20.451 1.00 93.88 102 ALA A O 1
ATOM 792 N N . ARG A 1 103 ? -13.371 0.344 19.244 1.00 95.06 103 ARG A N 1
ATOM 793 C CA . ARG A 1 103 ? -14.177 -0.861 19.508 1.00 95.06 103 ARG A CA 1
ATOM 794 C C . ARG A 1 103 ? -14.094 -1.288 20.970 1.00 95.06 103 ARG A C 1
ATOM 796 O O . ARG A 1 103 ? -15.127 -1.403 21.612 1.00 95.06 103 ARG A O 1
ATOM 803 N N . LEU A 1 104 ? -12.882 -1.378 21.518 1.00 96.88 104 LEU A N 1
ATOM 804 C CA . LEU A 1 104 ? -12.673 -1.708 22.935 1.00 96.88 104 LEU A CA 1
ATOM 805 C C . LEU A 1 104 ? -13.349 -0.701 23.877 1.00 96.88 104 LEU A C 1
ATOM 807 O O . LEU A 1 104 ? -13.903 -1.072 24.909 1.00 96.88 104 LEU A O 1
ATOM 811 N N . ALA A 1 105 ? -13.310 0.589 23.533 1.00 96.00 105 ALA A N 1
ATOM 812 C CA . ALA A 1 105 ? -13.998 1.615 24.307 1.00 96.00 105 ALA A CA 1
ATOM 813 C C . ALA A 1 105 ? -15.523 1.427 24.279 1.00 96.00 105 ALA A C 1
ATOM 815 O O . ALA A 1 105 ? -16.163 1.592 25.315 1.00 96.00 105 ALA A O 1
ATOM 816 N N . LEU A 1 106 ? -16.089 1.066 23.123 1.00 95.44 106 LEU A N 1
ATOM 817 C CA . LEU A 1 106 ? -17.519 0.794 22.989 1.00 95.44 106 LEU A CA 1
ATOM 818 C C . LEU A 1 106 ? -17.930 -0.440 23.799 1.00 95.44 106 LEU A C 1
ATOM 820 O O . LEU A 1 106 ? -18.832 -0.334 24.618 1.00 95.44 106 LEU A O 1
ATOM 824 N N . GLU A 1 107 ? -17.197 -1.549 23.674 1.00 96.38 107 GLU A N 1
ATOM 825 C CA . GLU A 1 107 ? -17.431 -2.768 24.465 1.00 96.38 107 GLU A CA 1
ATOM 826 C C . GLU A 1 107 ? -17.418 -2.479 25.974 1.00 96.38 107 GLU A C 1
ATOM 828 O O . GLU A 1 107 ? -18.247 -2.983 26.732 1.00 96.38 107 GLU A O 1
ATOM 833 N N . LYS A 1 108 ? -16.499 -1.615 26.426 1.00 97.69 108 LYS A N 1
ATOM 834 C CA . LYS A 1 108 ? -16.441 -1.198 27.830 1.00 97.69 108 LYS A CA 1
ATOM 835 C C . LYS A 1 108 ? -17.655 -0.361 28.240 1.00 97.69 108 LYS A C 1
ATOM 837 O O . LYS A 1 108 ? -18.134 -0.521 29.361 1.00 97.69 108 LYS A O 1
ATOM 842 N N . ILE A 1 109 ? -18.129 0.536 27.375 1.00 97.44 109 ILE A N 1
ATOM 843 C CA . ILE A 1 109 ? -19.341 1.330 27.624 1.00 97.44 109 ILE A CA 1
ATOM 844 C C . ILE A 1 109 ? -20.559 0.408 27.716 1.00 97.44 109 ILE A C 1
ATOM 846 O O . ILE A 1 109 ? -21.322 0.533 28.671 1.00 97.44 109 ILE A O 1
ATOM 850 N N . ASP A 1 110 ? -20.693 -0.552 26.804 1.00 97.44 110 ASP A N 1
ATOM 851 C CA . ASP A 1 110 ? -21.802 -1.510 26.798 1.00 97.44 110 ASP A CA 1
ATOM 852 C C . ASP A 1 110 ? -21.799 -2.363 28.076 1.00 97.44 110 ASP A C 1
ATOM 854 O O . ASP A 1 110 ? -22.820 -2.489 28.754 1.00 97.44 110 ASP A O 1
ATOM 858 N N . ALA A 1 111 ? -20.630 -2.859 28.492 1.00 97.50 111 ALA A N 1
ATOM 859 C CA . ALA A 1 111 ? -20.491 -3.598 29.746 1.00 97.50 111 ALA A CA 1
ATOM 860 C C . ALA A 1 111 ? -20.844 -2.750 30.984 1.00 97.50 111 ALA A C 1
ATOM 862 O O . ALA A 1 111 ? -21.408 -3.261 31.954 1.00 97.50 111 ALA A O 1
ATOM 863 N N . LEU A 1 112 ? -20.514 -1.453 30.980 1.00 97.94 112 LEU A N 1
ATOM 864 C CA . LEU A 1 112 ? -20.909 -0.538 32.054 1.00 97.94 112 LEU A CA 1
ATOM 865 C C . LEU A 1 112 ? -22.417 -0.272 32.046 1.00 97.94 112 LEU A C 1
ATOM 867 O O . LEU A 1 112 ? -23.015 -0.231 33.120 1.00 97.94 112 LEU A O 1
ATOM 871 N N . ALA A 1 113 ? -23.030 -0.130 30.870 1.00 97.69 113 ALA A N 1
ATOM 872 C CA . ALA A 1 113 ? -24.471 0.061 30.735 1.00 97.69 113 ALA A CA 1
ATOM 873 C C . ALA A 1 113 ? -25.254 -1.124 31.321 1.00 97.69 113 ALA A C 1
ATOM 875 O O . ALA A 1 113 ? -26.195 -0.906 32.083 1.00 97.69 113 ALA A O 1
ATOM 876 N N . VAL A 1 114 ? -24.806 -2.361 31.064 1.00 97.75 114 VAL A N 1
ATOM 877 C CA . VAL A 1 114 ? -25.392 -3.575 31.665 1.00 97.75 114 VAL A CA 1
ATOM 878 C C . VAL A 1 114 ? -25.326 -3.521 33.192 1.00 97.75 114 VAL A C 1
ATOM 880 O O . VAL A 1 114 ? -26.350 -3.652 33.856 1.00 97.75 114 VAL A O 1
ATOM 883 N N . LYS A 1 115 ? -24.154 -3.221 33.767 1.00 97.38 115 LYS A N 1
ATOM 884 C CA . LYS A 1 115 ? -23.997 -3.126 35.232 1.00 97.38 115 LYS A CA 1
ATOM 885 C C . LYS A 1 115 ? -24.862 -2.034 35.857 1.00 97.38 115 LYS A C 1
ATOM 887 O O . LYS A 1 115 ? -25.333 -2.183 36.983 1.00 97.38 115 LYS A O 1
ATOM 892 N N . VAL A 1 116 ? -25.033 -0.905 35.170 1.00 97.75 116 VAL A N 1
ATOM 893 C CA . VAL A 1 116 ? -25.911 0.177 35.637 1.00 97.75 116 VAL A CA 1
ATOM 894 C C . VAL A 1 116 ? -27.369 -0.277 35.617 1.00 97.75 116 VAL A C 1
ATOM 896 O O . VAL A 1 116 ? -28.068 -0.044 36.600 1.00 97.75 116 VAL A O 1
ATOM 899 N N . ALA A 1 117 ? -27.805 -0.963 34.558 1.00 97.44 117 ALA A N 1
ATOM 900 C CA . ALA A 1 117 ? -29.155 -1.513 34.463 1.00 97.44 117 ALA A CA 1
ATOM 901 C C . ALA A 1 117 ? -29.432 -2.556 35.561 1.00 97.44 117 ALA A C 1
ATOM 903 O O . ALA A 1 117 ? -30.451 -2.463 36.240 1.00 97.44 117 ALA A O 1
ATOM 904 N N . GLU A 1 118 ? -28.499 -3.480 35.811 1.00 97.56 118 GLU A N 1
ATOM 905 C CA . GLU A 1 118 ? -28.602 -4.474 36.893 1.00 97.56 118 GLU A CA 1
ATOM 906 C C . GLU A 1 118 ? -28.749 -3.809 38.267 1.00 97.56 118 GLU A C 1
ATOM 908 O O . GLU A 1 118 ? -29.639 -4.149 39.047 1.00 97.56 118 GLU A O 1
ATOM 913 N N . ARG A 1 119 ? -27.905 -2.812 38.565 1.00 97.00 119 ARG A N 1
ATOM 914 C CA . ARG A 1 119 ? -27.988 -2.060 39.827 1.00 97.00 119 ARG A CA 1
ATOM 915 C C . ARG A 1 119 ? -29.285 -1.260 39.940 1.00 97.00 119 ARG A C 1
ATOM 917 O O . ARG A 1 119 ? -29.799 -1.119 41.047 1.00 97.00 119 ARG A O 1
ATOM 924 N N . GLY A 1 120 ? -29.788 -0.734 38.823 1.00 97.50 120 GLY A N 1
ATOM 925 C CA . GLY A 1 120 ? -31.089 -0.074 38.742 1.00 97.50 120 GLY A CA 1
ATOM 926 C C . GLY A 1 120 ? -32.221 -1.025 39.119 1.00 97.50 120 GLY A C 1
ATOM 927 O O . GLY A 1 120 ? -32.968 -0.724 40.044 1.00 97.50 120 GLY A O 1
ATOM 928 N N . ALA A 1 121 ? -32.264 -2.208 38.503 1.00 96.88 121 ALA A N 1
ATOM 929 C CA . ALA A 1 121 ? -33.270 -3.231 38.788 1.00 96.88 121 ALA A CA 1
ATOM 930 C C . ALA A 1 121 ? -33.239 -3.697 40.254 1.00 96.88 121 ALA A C 1
ATOM 932 O O . ALA A 1 121 ? -34.283 -3.803 40.892 1.00 96.88 121 ALA A O 1
ATOM 933 N N . ILE A 1 122 ? -32.044 -3.909 40.824 1.00 96.50 122 ILE A N 1
ATOM 934 C CA . ILE A 1 122 ? -31.891 -4.258 42.248 1.00 96.50 122 ILE A CA 1
ATOM 935 C C . ILE A 1 122 ? -32.451 -3.147 43.144 1.00 96.50 122 ILE A C 1
ATOM 937 O O . ILE A 1 122 ? -33.143 -3.422 44.122 1.00 96.50 122 ILE A O 1
ATOM 941 N N . ARG A 1 123 ? -32.157 -1.882 42.821 1.00 96.38 123 ARG A N 1
ATOM 942 C CA . ARG A 1 123 ? -32.650 -0.736 43.590 1.00 96.38 123 ARG A CA 1
ATOM 943 C C . ARG A 1 123 ? -34.169 -0.605 43.501 1.00 96.38 123 ARG A C 1
ATOM 945 O O . ARG A 1 123 ? -34.797 -0.331 44.516 1.00 96.38 123 ARG A O 1
ATOM 952 N N . GLU A 1 124 ? -34.744 -0.776 42.316 1.00 96.12 124 GLU A N 1
ATOM 953 C CA . GLU A 1 124 ? -36.196 -0.741 42.113 1.00 96.12 124 GLU A CA 1
ATOM 954 C C . GLU A 1 124 ? -36.899 -1.854 42.892 1.00 96.12 124 GLU A C 1
ATOM 956 O O . GLU A 1 124 ? -37.887 -1.580 43.568 1.00 96.12 124 GLU A O 1
ATOM 961 N N . ALA A 1 125 ? -36.348 -3.071 42.883 1.00 95.31 125 ALA A N 1
ATOM 962 C CA . ALA A 1 125 ? -36.870 -4.181 43.677 1.00 95.31 125 ALA A CA 1
ATOM 963 C C . ALA A 1 125 ? -36.845 -3.871 45.183 1.00 95.31 125 ALA A C 1
ATOM 965 O O . ALA A 1 125 ? -37.865 -4.005 45.853 1.00 95.31 125 ALA A O 1
ATOM 966 N N . ALA A 1 126 ? -35.718 -3.372 45.703 1.00 94.75 126 ALA A N 1
ATOM 967 C CA . ALA A 1 126 ? -35.597 -3.007 47.115 1.00 94.75 126 ALA A CA 1
ATOM 968 C C . ALA A 1 126 ? -36.557 -1.870 47.522 1.00 94.75 126 ALA A C 1
ATOM 970 O O . ALA A 1 126 ? -37.113 -1.885 48.618 1.00 94.75 126 ALA A O 1
ATOM 971 N N . LEU A 1 127 ? -36.773 -0.882 46.646 1.00 95.00 127 LEU A N 1
ATOM 972 C CA . LEU A 1 127 ? -37.746 0.188 46.888 1.00 95.00 127 LEU A CA 1
ATOM 973 C C . LEU A 1 127 ? -39.184 -0.341 46.894 1.00 95.00 127 LEU A C 1
ATOM 975 O O . LEU A 1 127 ? -39.971 0.069 47.742 1.00 95.00 127 LEU A O 1
ATOM 979 N N . ALA A 1 128 ? -39.520 -1.257 45.985 1.00 94.50 128 ALA A N 1
ATOM 980 C CA . ALA A 1 128 ? -40.835 -1.888 45.957 1.00 94.50 128 ALA A CA 1
ATOM 981 C C . ALA A 1 128 ? -41.101 -2.715 47.228 1.00 94.50 128 ALA A C 1
ATOM 983 O O . ALA A 1 128 ? -42.206 -2.661 47.767 1.00 94.50 128 ALA A O 1
ATOM 984 N N . GLU A 1 129 ? -40.094 -3.433 47.736 1.00 92.25 129 GLU A N 1
ATOM 985 C CA . GLU A 1 129 ? -40.183 -4.148 49.016 1.00 92.25 129 GLU A CA 1
ATOM 986 C C . GLU A 1 129 ? -40.419 -3.189 50.190 1.00 92.25 129 GLU A C 1
ATOM 988 O O . GLU A 1 129 ? -41.351 -3.403 50.964 1.00 92.25 129 GLU A O 1
ATOM 993 N N . LEU A 1 130 ? -39.647 -2.098 50.278 1.00 91.56 130 LEU A N 1
ATOM 994 C CA . LEU A 1 130 ? -39.812 -1.068 51.313 1.00 91.56 130 LEU A CA 1
ATOM 995 C C . LEU A 1 130 ? -41.215 -0.447 51.299 1.00 91.56 130 LEU A C 1
ATOM 997 O O . LEU A 1 130 ? -41.846 -0.335 52.347 1.00 91.56 130 LEU A O 1
ATOM 1001 N N . MET A 1 131 ? -41.731 -0.089 50.120 1.00 89.56 131 MET A N 1
ATOM 1002 C CA . MET A 1 131 ? -43.092 0.446 49.991 1.00 89.56 131 MET A CA 1
ATOM 1003 C C . MET A 1 131 ? -44.149 -0.576 50.429 1.00 89.56 131 MET A C 1
ATOM 1005 O O . MET A 1 131 ? -45.076 -0.241 51.161 1.00 89.56 131 MET A O 1
ATOM 1009 N N . ALA A 1 132 ? -43.987 -1.844 50.043 1.00 88.19 132 ALA A N 1
ATOM 1010 C CA . ALA A 1 132 ? -44.910 -2.904 50.438 1.00 88.19 132 ALA A CA 1
ATOM 1011 C C . ALA A 1 132 ? -44.885 -3.202 51.951 1.00 88.19 132 ALA A C 1
ATOM 1013 O O . ALA A 1 132 ? -45.861 -3.744 52.481 1.00 88.19 132 ALA A O 1
ATOM 1014 N N . GLU A 1 133 ? -43.780 -2.909 52.643 1.00 84.75 133 GLU A N 1
ATOM 1015 C CA . GLU A 1 133 ? -43.695 -2.944 54.107 1.00 84.75 133 GLU A CA 1
ATOM 1016 C C . GLU A 1 133 ? -44.349 -1.718 54.757 1.00 84.75 133 GLU A C 1
ATOM 1018 O O . GLU A 1 133 ? -45.030 -1.869 55.774 1.00 84.75 133 GLU A O 1
ATOM 1023 N N . GLU A 1 134 ? -44.198 -0.524 54.175 1.00 81.44 134 GLU A N 1
ATOM 1024 C CA . GLU A 1 134 ? -44.889 0.690 54.632 1.00 81.44 134 GLU A CA 1
ATOM 1025 C C . GLU A 1 134 ? -46.415 0.542 54.553 1.00 81.44 134 GLU A C 1
ATOM 1027 O O . GLU A 1 134 ? -47.095 0.847 55.533 1.00 81.44 134 GLU A O 1
ATOM 1032 N N . ASP A 1 135 ? -46.939 -0.033 53.468 1.00 77.38 135 ASP A N 1
ATOM 1033 C CA . ASP A 1 135 ? -48.373 -0.316 53.297 1.00 77.38 135 ASP A CA 1
ATOM 1034 C C . ASP A 1 135 ? -48.909 -1.369 54.288 1.00 77.38 135 ASP A C 1
ATOM 1036 O O . ASP A 1 135 ? -50.107 -1.421 54.574 1.00 77.38 135 ASP A O 1
ATOM 1040 N N . ARG A 1 136 ? -48.032 -2.229 54.824 1.00 75.00 136 ARG A N 1
ATOM 1041 C CA . ARG A 1 136 ? -48.382 -3.265 55.813 1.00 75.00 136 ARG A CA 1
ATOM 1042 C C . ARG A 1 136 ? -48.299 -2.786 57.259 1.00 75.00 136 ARG A C 1
ATOM 1044 O O . ARG A 1 136 ? -48.689 -3.547 58.151 1.00 75.00 136 ARG A O 1
ATOM 1051 N N . LYS A 1 137 ? -47.806 -1.572 57.528 1.00 68.25 137 LYS A N 1
ATOM 1052 C CA . LYS A 1 137 ? -47.787 -1.046 58.898 1.00 68.25 137 LYS A CA 1
ATOM 1053 C C . LYS A 1 137 ? -49.229 -0.892 59.402 1.00 68.25 137 LYS A C 1
ATOM 1055 O O . LYS A 1 137 ? -50.041 -0.255 58.732 1.00 68.25 137 LYS A O 1
ATOM 1060 N N . PRO A 1 138 ? -49.577 -1.461 60.572 1.00 60.59 138 PRO A N 1
ATOM 1061 C CA . PRO A 1 138 ? -50.894 -1.245 61.153 1.00 60.59 138 PRO A CA 1
ATOM 1062 C C . PRO A 1 138 ? -51.071 0.250 61.431 1.00 60.59 138 PRO A C 1
ATOM 1064 O O . PRO A 1 138 ? -50.139 0.899 61.907 1.00 60.59 138 PRO A O 1
ATOM 1067 N N . ALA A 1 139 ? -52.259 0.789 61.138 1.00 62.41 139 ALA A N 1
ATOM 1068 C CA . ALA A 1 139 ? -52.628 2.130 61.570 1.00 62.41 139 ALA A CA 1
ATOM 1069 C C . ALA A 1 139 ? -52.369 2.224 63.078 1.00 62.41 139 ALA A C 1
ATOM 1071 O O . ALA A 1 139 ? -52.941 1.446 63.847 1.00 62.41 139 ALA A O 1
ATOM 1072 N N . GLU A 1 140 ? -51.467 3.118 63.489 1.00 58.59 140 GLU A N 1
ATOM 1073 C CA . GLU A 1 140 ? -51.240 3.373 64.907 1.00 58.59 140 GLU A CA 1
ATOM 1074 C C . GLU A 1 140 ? -52.599 3.653 65.562 1.00 58.59 140 GLU A C 1
ATOM 1076 O O . GLU A 1 140 ? -53.391 4.427 65.005 1.00 58.59 140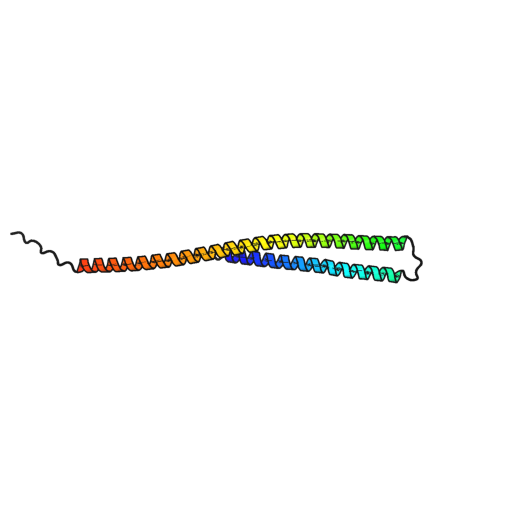 GLU A O 1
ATOM 1081 N N . PRO A 1 141 ? -52.923 3.010 66.700 1.00 48.12 141 PRO A N 1
ATOM 1082 C CA . PRO A 1 141 ? -54.164 3.298 67.387 1.00 48.12 141 PRO A CA 1
ATOM 1083 C C . PRO A 1 141 ? -54.147 4.780 67.742 1.00 48.12 141 PRO A C 1
ATOM 1085 O O . PRO A 1 141 ? -53.310 5.229 68.526 1.00 48.12 141 PRO A O 1
ATOM 1088 N N . GLN A 1 142 ? -55.058 5.542 67.130 1.00 54.81 142 GLN A N 1
ATOM 1089 C CA . GLN A 1 142 ? -55.327 6.913 67.527 1.00 54.81 142 GLN A CA 1
ATOM 1090 C C . GLN A 1 142 ? -55.596 6.872 69.026 1.00 54.81 142 GLN A C 1
ATOM 1092 O O . GLN A 1 142 ? -56.570 6.259 69.465 1.00 54.81 142 GLN A O 1
ATOM 1097 N N . ALA A 1 143 ? -54.692 7.455 69.810 1.00 51.25 143 ALA A N 1
ATOM 1098 C CA . ALA A 1 143 ? -54.883 7.586 71.237 1.00 51.25 143 ALA A CA 1
ATOM 1099 C C . ALA A 1 143 ? -56.150 8.423 71.447 1.00 51.25 143 ALA A C 1
ATOM 1101 O O . ALA A 1 143 ? -56.138 9.646 71.306 1.00 51.25 143 ALA A O 1
ATOM 1102 N N . THR A 1 144 ? -57.267 7.753 71.732 1.00 51.38 144 THR A N 1
ATOM 1103 C CA . THR A 1 144 ? -58.470 8.384 72.261 1.00 51.38 144 THR A CA 1
ATOM 1104 C C . THR A 1 144 ? -58.092 9.026 73.585 1.00 51.38 144 THR A C 1
ATOM 1106 O O . THR A 1 144 ? -57.885 8.343 74.586 1.00 51.38 144 THR A O 1
ATOM 1109 N N . SER A 1 145 ? -57.956 10.348 73.542 1.00 50.09 145 SER A N 1
ATOM 1110 C CA . SER A 1 145 ? -57.931 11.226 74.703 1.00 50.09 145 SER A CA 1
ATOM 1111 C C . SER A 1 145 ? -59.220 11.022 75.505 1.00 50.09 145 SER A C 1
ATOM 1113 O O . SER A 1 145 ? -60.302 11.285 74.979 1.00 50.09 145 SER A O 1
ATOM 1115 N N . CYS A 1 146 ? -59.088 10.588 76.759 1.00 44.91 146 CYS A N 1
ATOM 1116 C CA . CYS A 1 146 ? -60.094 10.729 77.813 1.00 44.91 146 CYS A CA 1
ATOM 1117 C C . CYS A 1 146 ? -59.551 11.683 78.875 1.00 44.91 146 CYS A C 1
ATOM 1119 O O . CYS A 1 146 ? -58.354 11.540 79.214 1.00 44.91 146 CYS A O 1
#

Secondary structure (DSSP, 8-state):
-HHHHHHHHHHHHHHHHHHHHHHHHHHHHHHHHHHHHHHHHHHHHHHTTS---HHHHHHHHHHHHHHHHHHHHHHHHHHHHHHHHHHHHHHHHHHHHHHHHHHHHHHHHHHHHHHHHHHHHHHHHHHHHHHHHHTTSPPP------